Protein AF-A0A444MKY5-F1 (afdb_monomer_lite)

Foldseek 3Di:
DDDDPPDPDDDPDDDPPPVPCLVVVLLLLLLLLLQFDPVCNVVSVVCLLCVVVVVVVDDPDPVPDPPVVVVVVSCVRSPPPVVVVQPPPDDPVVNVVVVVVSVVSSVVSVVVSVVSVVVSVVVVVD

Organism: NCBI:txid2305909

pLDDT: mean 76.73, std 17.23, range [35.75, 95.25]

Secondary structure (DSSP, 8-state):
-----------------TTSHHHHHHHHHHHHHHHS-HHHHHHHHHHHHTHHHHHHHS-SSGGGS-HHHHHHHHHHHTTTTTTTTSS-SS-HHHHHHHHHHHHHHHHHHHHHHHHHHHHHHHHHT-

Radius of gyration: 18.83 Å; chains: 1; bounding box: 56×38×55 Å

Structure (mmCIF, N/CA/C/O backbone):
data_AF-A0A444MKY5-F1
#
_entry.id   AF-A0A444MKY5-F1
#
loop_
_atom_site.group_PDB
_atom_site.id
_atom_site.type_symbol
_atom_site.label_atom_id
_atom_site.label_alt_id
_atom_site.label_comp_id
_atom_site.label_asym_id
_atom_site.label_entity_id
_atom_site.label_seq_id
_atom_site.pdbx_PDB_ins_code
_atom_site.Cartn_x
_atom_site.Cartn_y
_atom_site.Cartn_z
_atom_site.occupancy
_atom_site.B_iso_or_equiv
_atom_site.auth_seq_id
_atom_site.auth_comp_id
_atom_site.auth_asym_id
_atom_site.auth_atom_id
_atom_site.pdbx_PDB_model_num
ATOM 1 N N . MET A 1 1 ? 46.246 -4.470 -27.900 1.00 35.75 1 MET A N 1
ATOM 2 C CA . MET A 1 1 ? 45.078 -3.716 -28.408 1.00 35.75 1 MET A CA 1
ATOM 3 C C . MET A 1 1 ? 43.833 -4.558 -28.155 1.00 35.75 1 MET A C 1
ATOM 5 O O . MET A 1 1 ? 43.896 -5.740 -28.450 1.00 35.75 1 MET A O 1
ATOM 9 N N . ALA A 1 2 ? 42.832 -3.942 -27.503 1.00 45.22 2 ALA A N 1
ATOM 10 C CA . ALA A 1 2 ? 41.458 -4.341 -27.120 1.00 45.22 2 ALA A CA 1
ATOM 11 C C . ALA A 1 2 ? 40.938 -5.749 -27.517 1.00 45.22 2 ALA A C 1
ATOM 13 O O . ALA A 1 2 ? 41.133 -6.187 -28.638 1.00 45.22 2 ALA A O 1
ATOM 14 N N . ASN A 1 3 ? 40.170 -6.470 -26.692 1.00 36.66 3 ASN A N 1
ATOM 15 C CA . ASN A 1 3 ? 38.975 -5.977 -26.003 1.00 36.66 3 ASN A CA 1
ATOM 16 C C . ASN A 1 3 ? 38.594 -6.885 -24.815 1.00 36.66 3 ASN A C 1
ATOM 18 O O . ASN A 1 3 ? 38.566 -8.108 -24.944 1.00 36.66 3 ASN A O 1
ATOM 22 N N . GLY A 1 4 ? 38.313 -6.276 -23.662 1.00 49.50 4 GLY A N 1
ATOM 23 C CA . GLY A 1 4 ? 37.885 -6.964 -22.449 1.00 49.50 4 GLY A CA 1
ATOM 24 C C . GLY A 1 4 ? 36.406 -7.324 -22.519 1.00 49.50 4 GLY A C 1
ATOM 25 O O . GLY A 1 4 ? 35.548 -6.462 -22.369 1.00 49.50 4 GLY A O 1
ATOM 26 N N . GLY A 1 5 ? 36.110 -8.606 -22.714 1.00 35.97 5 GLY A N 1
ATOM 27 C CA . GLY A 1 5 ? 34.784 -9.165 -22.469 1.00 35.97 5 GLY A CA 1
ATOM 28 C C . GLY A 1 5 ? 34.663 -9.559 -21.003 1.00 35.97 5 GLY A C 1
ATOM 29 O O . GLY A 1 5 ? 34.955 -10.697 -20.647 1.00 35.97 5 GLY A O 1
ATOM 30 N N . HIS A 1 6 ? 34.273 -8.616 -20.145 1.00 44.09 6 HIS A N 1
ATOM 31 C CA . HIS A 1 6 ? 33.890 -8.918 -18.769 1.00 44.09 6 HIS A CA 1
ATOM 32 C C . HIS A 1 6 ? 32.554 -9.676 -18.815 1.00 44.09 6 HIS A C 1
ATOM 34 O O . HIS A 1 6 ? 31.487 -9.074 -18.899 1.00 44.09 6 HIS A O 1
ATOM 40 N N . GLN A 1 7 ? 32.611 -11.00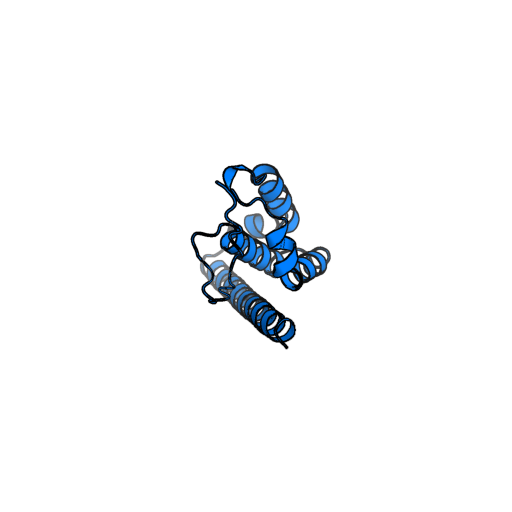7 -18.847 1.00 42.38 7 GLN A N 1
ATOM 41 C CA . GLN A 1 7 ? 31.439 -11.830 -18.567 1.00 42.38 7 GLN A CA 1
ATOM 42 C C . GLN A 1 7 ? 31.150 -11.709 -17.065 1.00 42.38 7 GLN A C 1
ATOM 44 O O . GLN A 1 7 ? 32.042 -12.023 -16.273 1.00 42.38 7 GLN A O 1
ATOM 49 N N . PRO A 1 8 ? 29.956 -11.265 -16.635 1.00 42.66 8 PRO A N 1
ATOM 50 C CA . PRO A 1 8 ? 29.594 -11.349 -15.231 1.00 42.66 8 PRO A CA 1
ATOM 51 C C . PRO A 1 8 ? 29.403 -12.828 -14.883 1.00 42.66 8 PRO A C 1
ATOM 53 O O . PRO A 1 8 ? 28.377 -13.438 -15.181 1.00 42.66 8 PRO A O 1
ATOM 56 N N . VAL A 1 9 ? 30.439 -13.421 -14.293 1.00 49.75 9 VAL A N 1
ATOM 57 C CA . VAL A 1 9 ? 30.364 -14.736 -13.663 1.00 49.75 9 VAL A CA 1
ATOM 58 C C . VAL A 1 9 ? 29.421 -14.647 -12.467 1.00 49.75 9 VAL A C 1
ATOM 60 O O . VAL A 1 9 ? 29.522 -13.744 -11.637 1.00 49.75 9 VAL A O 1
ATOM 63 N N . GLY A 1 10 ? 28.453 -15.560 -12.438 1.00 52.94 10 GLY A N 1
ATOM 64 C CA . GLY A 1 10 ? 27.363 -15.578 -11.476 1.00 52.94 10 GLY A CA 1
ATOM 65 C C . GLY A 1 10 ? 27.825 -15.562 -10.020 1.00 52.94 10 GLY A C 1
ATOM 66 O O . GLY A 1 10 ? 28.741 -16.277 -9.621 1.00 52.94 10 GLY A O 1
ATOM 67 N N . GLY A 1 11 ? 27.107 -14.775 -9.224 1.00 40.53 11 GLY A N 1
ATOM 68 C CA . GLY A 1 11 ? 27.181 -14.756 -7.772 1.00 40.53 11 GLY A CA 1
ATOM 69 C C . GLY A 1 11 ? 25.776 -14.660 -7.195 1.00 40.53 11 GLY A C 1
ATOM 70 O O . GLY A 1 11 ? 25.386 -13.620 -6.679 1.00 40.53 11 GLY A O 1
ATOM 71 N N . TYR A 1 12 ? 24.999 -15.742 -7.290 1.00 44.59 12 TYR A N 1
ATOM 72 C CA . TYR A 1 12 ? 23.791 -15.915 -6.482 1.00 44.59 12 TYR A CA 1
ATOM 73 C C . TYR A 1 12 ? 24.216 -16.222 -5.041 1.00 44.59 12 TYR A C 1
ATOM 75 O O . TYR A 1 12 ? 24.165 -17.364 -4.596 1.00 44.59 12 TYR A O 1
ATOM 83 N N . TYR A 1 13 ? 24.679 -15.201 -4.320 1.00 45.28 13 TYR A N 1
ATOM 84 C CA . TYR A 1 13 ? 24.866 -15.273 -2.877 1.00 45.28 13 TYR A CA 1
ATOM 85 C C . TYR A 1 13 ? 23.778 -14.447 -2.203 1.00 45.28 13 TYR A C 1
ATOM 87 O O . TYR A 1 13 ? 23.784 -13.221 -2.180 1.00 45.28 13 TYR A O 1
ATOM 95 N N . THR A 1 14 ? 22.803 -15.192 -1.698 1.00 50.34 14 THR A N 1
ATOM 96 C CA . THR A 1 14 ? 21.658 -14.779 -0.895 1.00 50.34 14 THR A CA 1
ATOM 97 C C . THR A 1 14 ? 22.087 -13.996 0.344 1.00 50.34 14 THR A C 1
ATOM 99 O O . THR A 1 14 ? 22.364 -14.566 1.397 1.00 50.34 14 THR A O 1
ATOM 102 N N . GLY A 1 15 ? 22.085 -12.678 0.221 1.00 45.03 15 GLY A N 1
ATOM 103 C CA . GLY A 1 15 ? 21.933 -11.740 1.319 1.00 45.03 15 GLY A CA 1
ATOM 104 C C . GLY A 1 15 ? 21.117 -10.590 0.762 1.00 45.03 15 GLY A C 1
ATOM 105 O O . GLY A 1 15 ? 21.549 -9.961 -0.197 1.00 45.03 15 GLY A O 1
ATOM 106 N N . PHE A 1 16 ? 19.911 -10.368 1.283 1.00 57.12 16 PHE A N 1
ATOM 107 C CA . PHE A 1 16 ? 19.152 -9.167 0.945 1.00 57.12 16 PHE A CA 1
ATOM 108 C C . PHE A 1 16 ? 19.994 -7.977 1.411 1.00 57.12 16 PHE A C 1
ATOM 110 O O . PHE A 1 16 ? 20.101 -7.737 2.615 1.00 57.12 16 PHE A O 1
ATOM 117 N N . ASP A 1 17 ? 20.694 -7.319 0.485 1.00 65.75 17 ASP A N 1
ATOM 118 C CA . ASP A 1 17 ? 21.549 -6.194 0.830 1.00 65.75 17 ASP A CA 1
ATOM 119 C C . ASP A 1 17 ? 20.644 -5.066 1.315 1.00 65.75 17 ASP A C 1
ATOM 121 O O . ASP A 1 17 ? 19.878 -4.488 0.553 1.00 65.75 17 ASP A O 1
ATOM 125 N N . VAL A 1 18 ? 20.716 -4.753 2.606 1.00 58.97 18 VAL A N 1
ATOM 126 C CA . VAL A 1 18 ? 19.944 -3.659 3.209 1.00 58.97 18 VAL A CA 1
ATOM 127 C C . VAL A 1 18 ? 20.322 -2.290 2.634 1.00 58.97 18 VAL A C 1
ATOM 129 O O . VAL A 1 18 ? 19.592 -1.320 2.843 1.00 58.97 18 VAL A O 1
ATOM 132 N N . LYS A 1 19 ? 21.449 -2.196 1.913 1.00 68.00 19 LYS A N 1
ATOM 133 C CA . LYS A 1 19 ? 21.831 -1.010 1.138 1.00 68.00 19 LYS A CA 1
ATOM 134 C C . LYS A 1 19 ? 21.060 -0.902 -0.176 1.00 68.00 19 LYS A C 1
ATOM 136 O O . LYS A 1 19 ? 20.955 0.199 -0.713 1.00 68.00 19 LYS A O 1
ATOM 141 N N . ASP A 1 20 ? 20.500 -2.001 -0.674 1.00 83.12 20 ASP A N 1
ATOM 142 C CA . ASP A 1 20 ? 19.641 -1.999 -1.847 1.00 83.12 20 ASP A CA 1
ATOM 143 C C . ASP A 1 20 ? 18.276 -1.401 -1.490 1.00 83.12 20 ASP A C 1
ATOM 145 O O . ASP A 1 20 ? 17.499 -1.940 -0.695 1.00 83.12 20 ASP A O 1
ATOM 149 N N . TYR A 1 21 ? 17.955 -0.259 -2.095 1.00 88.00 21 TYR A N 1
ATOM 150 C CA . TYR A 1 21 ? 16.690 0.421 -1.841 1.00 88.00 21 TYR A CA 1
ATOM 151 C C . TYR A 1 21 ? 15.472 -0.418 -2.241 1.00 88.00 21 TYR A C 1
ATOM 153 O O . TYR A 1 21 ? 14.384 -0.206 -1.700 1.00 88.00 21 TYR A O 1
ATOM 161 N N . ARG A 1 22 ? 15.655 -1.398 -3.129 1.00 89.94 22 ARG A N 1
ATOM 162 C CA . ARG A 1 22 ? 14.605 -2.323 -3.548 1.00 89.94 22 ARG A CA 1
ATOM 163 C C . ARG A 1 22 ? 14.129 -3.174 -2.374 1.00 89.94 22 ARG A C 1
ATOM 165 O O . ARG A 1 22 ? 12.933 -3.403 -2.255 1.00 89.94 22 ARG A O 1
ATOM 172 N N . GLU A 1 23 ? 14.996 -3.541 -1.431 1.00 89.12 23 GLU A N 1
ATOM 173 C CA . GLU A 1 23 ? 14.562 -4.245 -0.215 1.00 89.12 23 GLU A CA 1
ATOM 174 C C . GLU A 1 23 ? 13.657 -3.371 0.665 1.00 89.12 23 GLU A C 1
ATOM 176 O O . GLU A 1 23 ? 12.677 -3.857 1.231 1.00 89.12 23 GLU A O 1
ATOM 181 N N . ARG A 1 24 ? 13.911 -2.057 0.717 1.00 90.12 24 ARG A N 1
ATOM 182 C CA . ARG A 1 24 ? 13.018 -1.107 1.402 1.00 90.12 24 ARG A CA 1
ATOM 183 C C . ARG A 1 24 ? 11.667 -1.014 0.696 1.00 90.12 24 ARG A C 1
ATOM 185 O O . ARG A 1 24 ? 10.637 -1.056 1.363 1.00 90.12 24 ARG A O 1
ATOM 192 N N . LEU A 1 25 ? 11.657 -0.951 -0.636 1.00 91.62 25 LEU A N 1
ATOM 193 C CA . LEU A 1 25 ? 10.418 -0.974 -1.419 1.00 91.62 25 LEU A CA 1
ATOM 194 C C . LEU A 1 25 ? 9.638 -2.279 -1.223 1.00 91.62 25 LEU A C 1
ATOM 196 O O . LEU A 1 25 ? 8.424 -2.231 -1.049 1.00 91.62 25 LEU A O 1
ATOM 200 N N . TYR A 1 26 ? 10.316 -3.428 -1.181 1.00 92.25 26 TYR A N 1
ATOM 201 C CA . TYR A 1 26 ? 9.681 -4.719 -0.912 1.00 92.25 26 TYR A CA 1
ATOM 202 C C . TYR A 1 26 ? 8.932 -4.701 0.422 1.00 92.25 26 TYR A C 1
ATOM 204 O O . TYR A 1 26 ? 7.764 -5.081 0.486 1.00 92.25 26 TYR A O 1
ATOM 212 N N . ILE A 1 27 ? 9.577 -4.194 1.478 1.00 90.31 27 ILE A N 1
ATOM 213 C CA . ILE A 1 27 ? 8.950 -4.037 2.793 1.00 90.31 27 ILE A CA 1
ATOM 214 C C . ILE A 1 27 ? 7.727 -3.118 2.694 1.00 90.31 27 ILE A C 1
ATOM 216 O O . ILE A 1 27 ? 6.663 -3.490 3.182 1.00 90.31 27 ILE A O 1
ATOM 220 N N . LEU A 1 28 ? 7.827 -1.969 2.020 1.00 91.00 28 LEU A N 1
ATOM 221 C CA . LEU A 1 28 ? 6.689 -1.059 1.838 1.00 91.00 28 LEU A CA 1
ATOM 222 C C . LEU A 1 28 ? 5.512 -1.741 1.120 1.00 91.00 28 LEU A C 1
ATOM 224 O O . LEU A 1 28 ? 4.370 -1.602 1.553 1.00 91.00 28 LEU A O 1
ATOM 228 N N . TYR A 1 29 ? 5.765 -2.572 0.111 1.00 92.62 29 TYR A N 1
ATOM 229 C CA . TYR A 1 29 ? 4.707 -3.357 -0.530 1.00 92.62 29 TYR A CA 1
ATOM 230 C C . TYR A 1 29 ? 4.125 -4.454 0.375 1.00 92.62 29 TYR A C 1
ATOM 232 O O . TYR A 1 29 ? 2.926 -4.712 0.317 1.00 92.62 29 TYR A O 1
ATOM 240 N N . VAL A 1 30 ? 4.910 -5.073 1.263 1.00 92.94 30 VAL A N 1
ATOM 241 C CA . VAL A 1 30 ? 4.385 -5.998 2.291 1.00 92.94 30 VAL A CA 1
ATOM 242 C C . VAL A 1 30 ? 3.464 -5.263 3.273 1.00 92.94 30 VAL A C 1
ATOM 244 O O . VAL A 1 30 ? 2.387 -5.766 3.611 1.00 92.94 30 VAL A O 1
ATOM 247 N N . PHE A 1 31 ? 3.842 -4.054 3.695 1.00 89.38 31 PHE A N 1
ATOM 248 C CA . PHE A 1 31 ? 2.975 -3.180 4.489 1.00 89.38 31 PHE A CA 1
ATOM 249 C C . PHE A 1 31 ? 1.671 -2.875 3.747 1.00 89.38 31 PHE A C 1
ATOM 251 O O . PHE A 1 31 ? 0.586 -3.039 4.310 1.00 89.38 31 PHE A O 1
ATOM 258 N N . GLN A 1 32 ? 1.767 -2.505 2.469 1.00 89.50 32 GLN A N 1
ATOM 259 C CA . GLN A 1 32 ? 0.609 -2.258 1.621 1.00 89.50 32 GLN A CA 1
ATOM 260 C C . GLN A 1 32 ? -0.282 -3.500 1.506 1.00 89.50 32 GLN A C 1
ATOM 262 O O . GLN A 1 32 ? -1.484 -3.389 1.716 1.00 89.50 32 GLN A O 1
ATOM 267 N N . LEU A 1 33 ? 0.273 -4.692 1.266 1.00 92.38 33 LEU A N 1
ATOM 268 C CA . LEU A 1 33 ? -0.492 -5.942 1.176 1.00 92.38 33 LEU A CA 1
ATOM 269 C C . LEU A 1 33 ? -1.284 -6.219 2.458 1.00 92.38 33 LEU A C 1
ATOM 271 O O . LEU A 1 33 ? -2.445 -6.623 2.405 1.00 92.38 33 LEU A O 1
ATOM 275 N N . THR A 1 34 ? -0.654 -5.977 3.606 1.00 89.00 34 THR A N 1
ATOM 276 C CA . THR A 1 34 ? -1.266 -6.202 4.920 1.00 89.00 34 THR A CA 1
ATOM 277 C C . THR A 1 34 ? -2.468 -5.277 5.134 1.00 89.00 34 THR A C 1
ATOM 279 O O . THR A 1 34 ? -3.454 -5.653 5.771 1.00 89.00 34 THR A O 1
ATOM 282 N N . PHE A 1 35 ? -2.391 -4.042 4.632 1.00 86.06 35 PHE A N 1
ATOM 283 C CA . PHE A 1 35 ? -3.237 -2.948 5.099 1.00 86.06 35 PHE A CA 1
ATOM 284 C C . PHE A 1 35 ? -4.134 -2.294 4.047 1.00 86.06 35 PHE A C 1
ATOM 286 O O . PHE A 1 35 ? -5.033 -1.551 4.439 1.00 86.06 35 PHE A O 1
ATOM 293 N N . CYS A 1 36 ? -3.935 -2.580 2.764 1.00 86.25 36 CYS A N 1
ATOM 294 C CA . CYS A 1 36 ? -4.772 -2.074 1.684 1.00 86.25 36 CYS A CA 1
ATOM 295 C C . CYS A 1 36 ? -6.181 -2.692 1.683 1.00 86.25 36 CYS A C 1
ATOM 297 O O . CYS A 1 36 ? -6.473 -3.693 2.355 1.00 86.25 36 CYS A O 1
ATOM 299 N N . SER A 1 37 ? -7.063 -2.079 0.891 1.00 83.44 37 SER A N 1
ATOM 300 C CA . SER A 1 37 ? -8.408 -2.588 0.631 1.00 83.44 37 SER A CA 1
ATOM 301 C C . SER A 1 37 ? -8.377 -3.979 -0.014 1.00 83.44 37 SER A C 1
ATOM 303 O O . SER A 1 37 ? -7.392 -4.396 -0.627 1.00 83.44 37 SER A O 1
ATOM 305 N N . GLN A 1 38 ? -9.488 -4.712 0.082 1.00 83.19 38 GLN A N 1
ATOM 306 C CA . GLN A 1 38 ? -9.586 -6.038 -0.531 1.00 83.19 38 GLN A CA 1
ATOM 307 C C . GLN A 1 38 ? -9.398 -5.994 -2.056 1.00 83.19 38 GLN A C 1
ATOM 309 O O . GLN A 1 38 ? -8.810 -6.915 -2.617 1.00 83.19 38 GLN A O 1
ATOM 314 N N . GLN A 1 39 ? -9.854 -4.920 -2.710 1.00 83.38 39 GLN A N 1
ATOM 315 C CA . GLN A 1 39 ? -9.695 -4.717 -4.150 1.00 83.38 39 GLN A CA 1
ATOM 316 C C . GLN A 1 39 ? -8.215 -4.609 -4.540 1.00 83.38 39 GLN A C 1
ATOM 318 O O . GLN A 1 39 ? -7.779 -5.286 -5.466 1.00 83.38 39 GLN A O 1
ATOM 323 N N . ARG A 1 40 ? -7.422 -3.831 -3.788 1.00 86.00 40 ARG A N 1
ATOM 324 C CA . ARG A 1 40 ? -6.000 -3.610 -4.093 1.00 86.00 40 ARG A CA 1
ATOM 325 C C . ARG A 1 40 ? -5.103 -4.778 -3.675 1.00 86.00 40 ARG A C 1
ATOM 327 O O . ARG A 1 40 ? -4.026 -4.966 -4.237 1.00 86.00 40 ARG A O 1
ATOM 334 N N . ARG A 1 41 ? -5.546 -5.599 -2.719 1.00 89.62 41 ARG A N 1
ATOM 335 C CA . ARG A 1 41 ? -4.761 -6.707 -2.152 1.00 89.62 41 ARG A CA 1
ATOM 336 C C . ARG A 1 41 ? -4.229 -7.679 -3.201 1.00 89.62 41 ARG A C 1
ATOM 338 O O . ARG A 1 41 ? -3.060 -8.047 -3.133 1.00 89.62 41 ARG A O 1
ATOM 345 N N . ASN A 1 42 ? -5.057 -8.072 -4.167 1.00 91.94 42 ASN A N 1
ATOM 346 C CA . ASN A 1 42 ? -4.645 -9.016 -5.210 1.00 91.94 42 ASN A CA 1
ATOM 347 C C . ASN A 1 42 ? -3.561 -8.424 -6.120 1.00 91.94 42 ASN A C 1
ATOM 349 O O . ASN A 1 42 ? -2.616 -9.115 -6.486 1.00 91.94 42 ASN A O 1
ATOM 353 N N . GLU A 1 43 ? -3.655 -7.1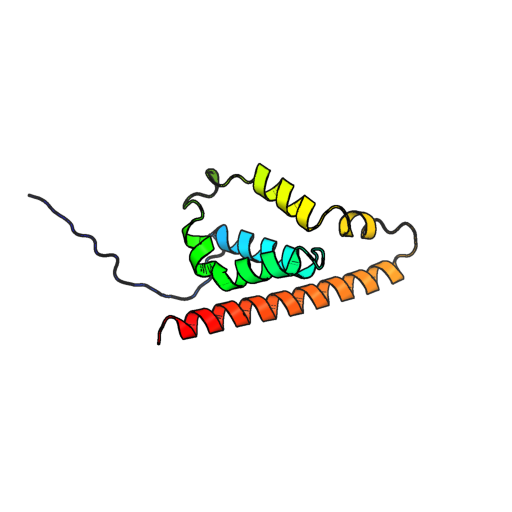34 -6.440 1.00 91.50 43 GLU A N 1
ATOM 354 C CA . GLU A 1 43 ? -2.678 -6.443 -7.288 1.00 91.50 43 GLU A CA 1
ATOM 355 C C . GLU A 1 43 ? -1.306 -6.384 -6.602 1.00 91.50 43 GLU A C 1
ATOM 357 O O . GLU A 1 43 ? -0.285 -6.721 -7.201 1.00 91.50 43 GLU A O 1
ATOM 362 N N . VAL A 1 44 ? -1.286 -6.047 -5.309 1.00 92.69 44 VAL A N 1
ATOM 363 C CA . VAL A 1 44 ? -0.050 -6.024 -4.510 1.00 92.69 44 VAL A CA 1
ATOM 364 C C . VAL A 1 44 ? 0.512 -7.431 -4.316 1.00 92.69 44 VAL A C 1
ATOM 366 O O . VAL A 1 44 ? 1.727 -7.620 -4.364 1.00 92.69 44 VAL A O 1
ATOM 369 N N . TYR A 1 45 ? -0.356 -8.428 -4.131 1.00 94.44 45 TYR A N 1
ATOM 370 C CA . TYR A 1 45 ? 0.056 -9.825 -4.033 1.00 94.44 45 TYR A CA 1
ATOM 371 C C . TYR A 1 45 ? 0.794 -10.275 -5.297 1.00 94.44 45 TYR A C 1
ATOM 373 O O . TYR A 1 45 ? 1.910 -10.780 -5.193 1.00 94.44 45 TYR A O 1
ATOM 381 N N . HIS A 1 46 ? 0.230 -10.025 -6.482 1.00 94.00 46 HIS A N 1
ATOM 382 C CA . HIS A 1 46 ? 0.872 -10.382 -7.749 1.00 94.00 46 HIS A CA 1
ATOM 383 C C . HIS A 1 46 ? 2.174 -9.615 -8.001 1.00 94.00 46 HIS A C 1
ATOM 385 O O . HIS A 1 46 ? 3.106 -10.171 -8.586 1.00 94.00 46 HIS A O 1
ATOM 391 N N . LEU A 1 47 ? 2.273 -8.363 -7.541 1.00 93.62 47 LEU A N 1
ATOM 392 C CA . LEU A 1 47 ? 3.521 -7.600 -7.587 1.00 93.62 47 LEU A CA 1
ATOM 393 C C . LEU A 1 47 ? 4.606 -8.252 -6.718 1.00 93.62 47 LEU A C 1
ATOM 395 O O . LEU A 1 47 ? 5.737 -8.420 -7.173 1.00 93.62 47 LEU A O 1
ATOM 399 N N . LEU A 1 48 ? 4.269 -8.651 -5.487 1.00 93.88 48 LEU A N 1
ATOM 400 C CA . LEU A 1 48 ? 5.196 -9.316 -4.563 1.00 93.88 48 LEU A CA 1
ATOM 401 C C . LEU A 1 48 ? 5.571 -10.730 -5.027 1.00 93.88 48 LEU A C 1
ATOM 403 O O . LEU A 1 48 ? 6.718 -11.145 -4.864 1.00 93.88 48 LEU A O 1
ATOM 407 N N . GLU A 1 49 ? 4.633 -11.460 -5.629 1.00 93.00 49 GLU A N 1
ATOM 408 C CA . GLU A 1 49 ? 4.876 -12.761 -6.260 1.00 93.00 49 GLU A CA 1
ATOM 409 C C . GLU A 1 49 ? 5.890 -12.637 -7.407 1.00 93.00 49 GLU A C 1
ATOM 411 O O . GLU A 1 49 ? 6.846 -13.409 -7.484 1.00 93.00 49 GLU A O 1
ATOM 416 N N . ASN A 1 50 ? 5.743 -11.605 -8.244 1.00 91.94 50 ASN A N 1
ATOM 417 C CA . ASN A 1 50 ? 6.621 -11.326 -9.383 1.00 91.94 50 ASN A CA 1
ATOM 418 C C . ASN A 1 50 ? 7.770 -10.358 -9.053 1.00 91.94 50 ASN A C 1
ATOM 420 O O . ASN A 1 50 ? 8.373 -9.772 -9.959 1.00 91.94 50 ASN A O 1
ATOM 424 N N . TRP A 1 51 ? 8.112 -10.207 -7.769 1.00 91.94 51 TRP A N 1
ATOM 425 C CA . TRP A 1 51 ? 9.075 -9.210 -7.297 1.00 91.94 51 TRP A CA 1
ATOM 426 C C . TRP A 1 51 ? 10.436 -9.301 -7.994 1.00 91.94 51 TRP A C 1
ATOM 428 O O . TRP A 1 51 ? 11.047 -8.281 -8.304 1.00 91.94 51 TRP A O 1
ATOM 438 N N . GLY A 1 52 ? 10.909 -10.517 -8.281 1.00 88.50 52 GLY A N 1
ATOM 439 C CA . GLY A 1 52 ? 12.164 -10.738 -9.004 1.00 88.50 52 GLY A CA 1
ATOM 440 C C . GLY A 1 52 ? 12.210 -10.011 -10.352 1.00 88.50 52 GLY A C 1
ATOM 441 O O . GLY A 1 52 ? 13.187 -9.334 -10.639 1.00 88.50 52 GLY A O 1
ATOM 442 N N . ASN A 1 53 ? 11.129 -10.063 -11.131 1.00 89.94 53 ASN A N 1
ATOM 443 C CA . ASN A 1 53 ? 11.045 -9.370 -12.418 1.00 89.94 53 ASN A CA 1
ATOM 444 C C . ASN A 1 53 ? 10.806 -7.866 -12.249 1.00 89.94 53 ASN A C 1
ATOM 446 O O . ASN A 1 53 ? 11.446 -7.065 -12.924 1.00 89.94 53 ASN A O 1
ATOM 450 N N . TYR A 1 54 ? 9.918 -7.477 -11.332 1.00 91.00 54 TYR A N 1
ATOM 451 C CA . TYR A 1 54 ? 9.621 -6.067 -11.062 1.00 91.00 54 TYR A CA 1
ATOM 452 C C . TYR A 1 54 ? 10.866 -5.303 -10.581 1.00 91.00 54 TYR A C 1
ATOM 454 O O . TYR A 1 54 ? 11.185 -4.232 -11.087 1.00 91.00 54 TYR A O 1
ATOM 462 N N . SER A 1 55 ? 11.634 -5.887 -9.659 1.00 90.06 55 SER A N 1
ATOM 463 C CA . SER A 1 55 ? 12.844 -5.271 -9.096 1.00 90.06 55 SER A CA 1
ATOM 464 C C . SER A 1 55 ? 13.983 -5.064 -10.104 1.00 90.06 55 SER A C 1
ATOM 466 O O . SER A 1 55 ? 14.857 -4.228 -9.863 1.00 90.06 55 SER A O 1
ATOM 468 N N . LEU A 1 56 ? 13.974 -5.785 -11.231 1.00 88.62 56 LEU A N 1
ATOM 469 C CA . LEU A 1 56 ? 14.912 -5.586 -12.342 1.00 88.62 56 LEU A CA 1
ATOM 470 C C . LEU A 1 56 ? 14.518 -4.411 -13.247 1.00 88.62 56 LEU A C 1
ATOM 472 O O . LEU A 1 56 ? 15.373 -3.870 -13.939 1.00 88.62 56 LEU A O 1
ATOM 476 N N . GLN A 1 57 ? 13.238 -4.030 -13.251 1.00 89.69 57 GLN A N 1
ATOM 477 C CA . GLN A 1 57 ? 12.723 -2.877 -13.999 1.00 89.69 57 GLN A CA 1
ATOM 478 C C . GLN A 1 57 ? 12.894 -1.566 -13.224 1.00 89.69 57 GLN A C 1
ATOM 480 O O . GLN A 1 57 ? 12.782 -0.485 -13.800 1.00 89.69 57 GLN A O 1
ATOM 485 N N . LEU A 1 58 ? 13.160 -1.656 -11.919 1.00 89.38 58 LEU A N 1
ATOM 486 C CA . LEU A 1 58 ? 13.450 -0.501 -11.086 1.00 89.38 58 LEU A CA 1
ATOM 487 C C . LEU A 1 58 ? 14.802 0.126 -11.476 1.00 89.38 58 LEU A C 1
ATOM 489 O O . LEU A 1 58 ? 15.743 -0.606 -11.797 1.00 89.38 58 LEU A O 1
ATOM 493 N N . PRO A 1 59 ? 14.932 1.464 -11.415 1.00 87.81 59 PRO A N 1
ATOM 494 C CA . PRO A 1 59 ? 16.200 2.143 -11.656 1.00 87.81 59 PRO A CA 1
ATOM 495 C C . PRO A 1 59 ? 17.333 1.576 -10.794 1.00 87.81 59 PRO A C 1
ATOM 497 O O . PRO A 1 59 ? 17.128 1.209 -9.638 1.00 87.81 59 PRO A O 1
ATOM 500 N N . VAL A 1 60 ? 18.551 1.524 -11.333 1.00 83.12 60 VAL A N 1
ATOM 501 C CA . VAL A 1 60 ? 19.723 1.062 -10.564 1.00 83.12 60 VAL A CA 1
ATOM 502 C C . VAL A 1 60 ? 20.053 2.041 -9.432 1.00 83.12 60 VAL A C 1
ATOM 504 O O . VAL A 1 60 ? 20.490 1.627 -8.361 1.00 83.12 60 VAL A O 1
ATOM 507 N N . ASP A 1 61 ? 19.808 3.330 -9.665 1.00 82.50 61 ASP A N 1
ATOM 508 C CA . ASP A 1 61 ? 20.051 4.402 -8.708 1.00 82.50 61 ASP A CA 1
ATOM 509 C C . ASP A 1 61 ? 18.757 4.831 -8.002 1.00 82.50 61 ASP A C 1
ATOM 511 O O . ASP A 1 61 ? 17.713 5.008 -8.632 1.00 82.50 61 ASP A O 1
ATOM 515 N N . THR A 1 62 ? 18.848 5.040 -6.690 1.00 84.00 62 THR A N 1
ATOM 516 C CA . THR A 1 62 ? 17.736 5.493 -5.842 1.00 84.00 62 THR A CA 1
ATOM 517 C C . THR A 1 62 ? 17.254 6.884 -6.245 1.00 84.00 62 THR A C 1
ATOM 519 O O . THR A 1 62 ? 16.053 7.141 -6.195 1.00 84.00 62 THR A O 1
ATOM 522 N N . ASP A 1 63 ? 18.154 7.762 -6.687 1.00 85.31 63 ASP A N 1
ATOM 523 C CA . ASP A 1 63 ? 17.818 9.155 -7.010 1.00 85.31 63 ASP A CA 1
ATOM 524 C C . ASP A 1 63 ? 16.984 9.289 -8.296 1.00 85.31 63 ASP A C 1
ATOM 526 O O . ASP A 1 63 ? 16.337 10.308 -8.525 1.00 85.31 63 ASP A O 1
ATOM 530 N N . GLN A 1 64 ? 16.965 8.243 -9.127 1.00 87.25 64 GLN A N 1
ATOM 531 C CA . GLN A 1 64 ? 16.183 8.186 -10.366 1.00 87.25 64 GLN A CA 1
ATOM 532 C C . GLN A 1 64 ? 14.789 7.585 -10.163 1.00 87.25 64 GLN A C 1
ATOM 534 O O . GLN A 1 64 ? 13.961 7.617 -11.073 1.00 87.25 64 GLN A O 1
ATOM 539 N N . PHE A 1 65 ? 14.524 7.005 -8.993 1.00 89.38 65 PHE A N 1
ATOM 540 C CA . PHE A 1 65 ? 13.205 6.495 -8.666 1.00 89.38 65 PHE A CA 1
ATOM 541 C C . PHE A 1 65 ? 12.273 7.659 -8.315 1.00 89.38 65 PHE A C 1
ATOM 543 O O . PHE A 1 65 ? 12.612 8.516 -7.498 1.00 89.38 65 PHE A O 1
ATOM 550 N N . ASP A 1 66 ? 11.079 7.686 -8.910 1.00 89.62 66 ASP A N 1
ATOM 551 C CA . ASP A 1 66 ? 10.079 8.713 -8.618 1.00 89.62 66 ASP A CA 1
ATOM 552 C C . ASP A 1 66 ? 9.405 8.449 -7.263 1.00 89.62 66 ASP A C 1
ATOM 554 O O . ASP A 1 66 ? 8.299 7.911 -7.149 1.00 89.62 66 ASP A O 1
ATOM 558 N N . TRP A 1 67 ? 10.113 8.836 -6.202 1.00 88.81 67 TRP A N 1
ATOM 559 C CA . TRP A 1 67 ? 9.651 8.713 -4.824 1.00 88.81 67 TRP A CA 1
ATOM 560 C C . TRP A 1 67 ? 8.362 9.485 -4.560 1.00 88.81 67 TRP A C 1
ATOM 562 O O . TRP A 1 67 ? 7.579 9.066 -3.710 1.00 88.81 67 TRP A O 1
ATOM 572 N N . CYS A 1 68 ? 8.144 10.603 -5.255 1.00 90.62 68 CYS A N 1
ATOM 573 C CA . CYS A 1 68 ? 6.966 11.436 -5.053 1.00 90.62 68 CYS A CA 1
ATOM 574 C C . CYS A 1 68 ? 5.715 10.690 -5.516 1.00 90.62 68 CYS A C 1
ATOM 576 O O . CYS A 1 68 ? 4.789 10.485 -4.728 1.00 90.62 68 CYS A O 1
ATOM 578 N N . THR A 1 69 ? 5.735 10.208 -6.760 1.00 89.06 69 THR A N 1
ATOM 579 C CA . THR A 1 69 ? 4.630 9.441 -7.338 1.00 89.06 69 THR A CA 1
ATOM 580 C C . THR A 1 69 ? 4.385 8.160 -6.548 1.00 89.06 69 THR A C 1
ATOM 582 O O . THR A 1 69 ? 3.255 7.901 -6.135 1.00 89.06 69 THR A O 1
ATOM 585 N N . PHE A 1 70 ? 5.445 7.415 -6.213 1.00 89.12 70 PHE A N 1
ATOM 586 C CA . PHE A 1 70 ? 5.315 6.206 -5.400 1.00 89.12 70 PHE A CA 1
ATOM 587 C C . PHE A 1 70 ? 4.669 6.476 -4.034 1.00 89.12 70 PHE A C 1
ATOM 589 O O . PHE A 1 70 ? 3.791 5.728 -3.620 1.00 89.12 70 PHE A O 1
ATOM 596 N N . GLN A 1 71 ? 5.071 7.532 -3.320 1.00 85.88 71 GLN A N 1
ATOM 597 C CA . GLN A 1 71 ? 4.499 7.860 -2.008 1.00 85.88 71 GLN A CA 1
ATOM 598 C C . GLN A 1 71 ? 3.036 8.310 -2.096 1.00 85.88 71 GLN A C 1
ATOM 600 O O . GLN A 1 71 ? 2.253 7.994 -1.197 1.00 85.88 71 GLN A O 1
ATOM 605 N N . LEU A 1 72 ? 2.664 9.039 -3.152 1.00 85.75 72 LEU A N 1
ATOM 606 C CA . LEU A 1 72 ? 1.280 9.451 -3.393 1.00 85.75 72 LEU A CA 1
ATOM 607 C C . LEU A 1 72 ? 0.387 8.236 -3.639 1.00 85.75 72 LEU A C 1
ATOM 609 O O . LEU A 1 72 ? -0.609 8.066 -2.938 1.00 85.75 72 LEU A O 1
ATOM 613 N N . GLU A 1 73 ? 0.791 7.357 -4.552 1.00 85.44 73 GLU A N 1
ATOM 614 C CA . GLU A 1 73 ? 0.070 6.118 -4.832 1.00 85.44 73 GLU A CA 1
ATOM 615 C C . GLU A 1 73 ? 0.045 5.180 -3.622 1.00 85.44 73 GLU A C 1
ATOM 617 O O . GLU A 1 73 ? -0.994 4.638 -3.272 1.00 85.44 73 GLU A O 1
ATOM 622 N N . TYR A 1 74 ? 1.172 5.007 -2.928 1.00 82.75 74 TYR A N 1
ATOM 623 C CA . TYR A 1 74 ? 1.253 4.198 -1.711 1.00 82.75 74 TYR A CA 1
ATOM 624 C C . TYR A 1 74 ? 0.257 4.672 -0.649 1.00 82.75 74 TYR A C 1
ATOM 626 O O . TYR A 1 74 ? -0.440 3.854 -0.040 1.00 82.75 74 TYR A O 1
ATOM 634 N N . ARG A 1 75 ? 0.176 5.992 -0.434 1.00 82.00 75 ARG A N 1
ATOM 635 C CA . ARG A 1 75 ? -0.787 6.584 0.494 1.00 82.00 75 ARG A CA 1
ATOM 636 C C . ARG A 1 75 ? -2.211 6.294 0.052 1.00 82.00 75 ARG A C 1
ATOM 638 O O . ARG A 1 75 ? -2.974 5.913 0.925 1.00 82.00 75 ARG A O 1
ATOM 645 N N . ASP A 1 76 ? -2.523 6.442 -1.233 1.00 81.38 76 ASP A N 1
ATOM 646 C CA . ASP A 1 76 ? -3.832 6.152 -1.836 1.00 81.38 76 ASP A CA 1
ATOM 647 C C . ASP A 1 76 ? -4.186 4.656 -1.764 1.00 81.38 76 ASP A C 1
ATOM 649 O O . ASP A 1 76 ? -5.313 4.270 -1.504 1.00 81.38 76 ASP A O 1
ATOM 653 N N . TYR A 1 77 ? -3.220 3.745 -1.859 1.00 79.31 77 TYR A N 1
ATOM 654 C CA . TYR A 1 77 ? -3.503 2.313 -1.712 1.00 79.31 77 TYR A CA 1
ATOM 655 C C . TYR A 1 77 ? -3.792 1.887 -0.275 1.00 79.31 77 TYR A C 1
ATOM 657 O O . TYR A 1 77 ? -4.475 0.887 -0.029 1.00 79.31 77 TYR A O 1
ATOM 665 N N . ILE A 1 78 ? -3.240 2.629 0.676 1.00 77.38 78 ILE A N 1
ATOM 666 C CA . ILE A 1 78 ? -3.504 2.489 2.109 1.00 77.38 78 ILE A CA 1
ATOM 667 C C . ILE A 1 78 ? -4.574 3.523 2.540 1.00 77.38 78 ILE A C 1
ATOM 669 O O . ILE A 1 78 ? -4.847 3.664 3.735 1.00 77.38 78 ILE A O 1
ATOM 673 N N . ASP A 1 79 ? -5.182 4.199 1.550 1.00 68.50 79 ASP A N 1
ATOM 674 C CA . ASP A 1 79 ? -5.893 5.483 1.578 1.00 68.50 79 ASP A CA 1
ATOM 675 C C . ASP A 1 79 ? -6.386 5.874 2.949 1.00 68.50 79 ASP A C 1
ATOM 677 O O . ASP A 1 79 ? -7.393 5.323 3.365 1.00 68.50 79 ASP A O 1
ATOM 681 N N . LEU A 1 80 ? -5.734 6.799 3.664 1.00 55.38 80 LEU A N 1
ATOM 682 C CA . LEU A 1 80 ? -6.324 7.491 4.830 1.00 55.38 80 LEU A CA 1
ATOM 683 C C . LEU A 1 80 ? -6.878 6.621 6.001 1.00 55.38 80 LEU A C 1
ATOM 685 O O . LEU A 1 80 ? -7.128 7.140 7.090 1.00 55.38 80 LEU A O 1
ATOM 689 N N . ALA A 1 81 ? -7.004 5.303 5.859 1.00 55.47 81 ALA A N 1
ATOM 690 C CA . ALA A 1 81 ? -7.941 4.443 6.572 1.00 55.47 81 ALA A CA 1
ATOM 691 C C . ALA A 1 81 ? -7.353 3.954 7.889 1.00 55.47 81 ALA A C 1
ATOM 693 O O . ALA A 1 81 ? -8.082 3.544 8.788 1.00 55.47 81 ALA A O 1
ATOM 694 N N . LYS A 1 82 ? -6.024 4.027 8.023 1.00 59.16 82 LYS A N 1
ATOM 695 C CA . LYS A 1 82 ? -5.303 3.621 9.236 1.00 59.16 82 LYS A CA 1
ATOM 696 C C . LYS A 1 82 ? -4.685 4.784 9.999 1.00 59.16 82 LYS A C 1
ATOM 698 O O . LYS A 1 82 ? -4.578 4.707 11.217 1.00 59.16 82 LYS A O 1
ATOM 703 N N . ILE A 1 83 ? -4.375 5.896 9.330 1.00 54.50 83 ILE A N 1
ATOM 704 C CA . ILE A 1 83 ? -3.937 7.129 10.006 1.00 54.50 83 ILE A CA 1
ATOM 705 C C . ILE A 1 83 ? -5.113 7.751 10.781 1.00 54.50 83 ILE A C 1
ATOM 707 O O . ILE A 1 83 ? -4.926 8.182 11.915 1.00 54.50 83 ILE A O 1
ATOM 711 N N . ALA A 1 84 ? -6.341 7.684 10.250 1.00 51.72 84 ALA A N 1
ATOM 712 C CA . ALA A 1 84 ? -7.549 8.072 10.984 1.00 51.72 84 ALA A CA 1
ATOM 713 C C . ALA A 1 84 ? -7.895 7.130 12.166 1.00 51.72 84 ALA A C 1
ATOM 715 O O . ALA A 1 84 ? -8.544 7.563 13.112 1.00 51.72 84 ALA A O 1
ATOM 716 N N . GLN A 1 85 ? -7.436 5.868 12.159 1.00 55.00 85 GLN A N 1
ATOM 717 C CA . GLN A 1 85 ? -7.620 4.913 13.270 1.00 55.00 85 GLN A CA 1
ATOM 718 C C . GLN A 1 85 ? -6.542 5.022 14.367 1.00 55.00 85 GLN A C 1
ATOM 720 O O . GLN A 1 85 ? -6.750 4.540 15.478 1.00 55.00 85 GLN A O 1
ATOM 725 N N . LEU A 1 86 ? -5.398 5.652 14.071 1.00 51.72 86 LEU A N 1
ATOM 726 C CA . LEU A 1 86 ? -4.273 5.854 14.997 1.00 51.72 86 LEU A CA 1
ATOM 727 C C . LEU A 1 86 ? -4.334 7.178 15.776 1.00 51.72 86 LEU A C 1
ATOM 729 O O . LEU A 1 86 ? -3.447 7.427 16.590 1.00 51.72 86 LEU A O 1
ATOM 733 N N . ILE A 1 87 ? -5.366 8.007 15.583 1.00 55.22 87 ILE A N 1
ATOM 734 C CA . ILE A 1 87 ? -5.703 9.087 16.521 1.00 55.22 87 ILE A CA 1
ATOM 735 C C . ILE A 1 87 ? -6.745 8.523 17.500 1.00 55.22 87 ILE A C 1
ATOM 737 O O . ILE A 1 87 ? -7.943 8.572 17.213 1.00 55.22 87 ILE A O 1
ATOM 741 N N . PRO A 1 88 ? -6.341 7.939 18.645 1.00 56.59 88 PRO A N 1
ATOM 742 C CA . PRO A 1 88 ? -7.292 7.491 19.645 1.00 56.59 88 PRO A CA 1
ATOM 743 C C . PRO A 1 88 ? -7.969 8.720 20.245 1.00 56.59 88 PRO A C 1
ATOM 745 O O . PRO A 1 88 ? -7.374 9.428 21.052 1.00 56.59 88 PRO A O 1
ATOM 748 N N . VAL A 1 89 ? -9.230 8.969 19.898 1.00 56.34 89 VAL A N 1
ATOM 749 C CA . VAL A 1 89 ? -10.043 9.911 20.679 1.00 56.34 89 VAL A CA 1
ATOM 750 C C . VAL A 1 89 ? -10.572 9.252 21.962 1.00 56.34 89 VAL A C 1
ATOM 752 O O . VAL A 1 89 ? -10.967 9.975 22.865 1.00 56.34 89 VAL A O 1
ATOM 755 N N . ILE A 1 90 ? -10.517 7.919 22.152 1.00 52.84 90 ILE A N 1
ATOM 756 C CA . ILE A 1 90 ? -10.964 7.290 23.416 1.00 52.84 90 ILE A CA 1
ATOM 757 C C . ILE A 1 90 ? -10.156 6.013 23.772 1.00 52.84 90 ILE A C 1
ATOM 759 O O . ILE A 1 90 ? -10.351 4.961 23.173 1.00 52.84 90 ILE A O 1
ATOM 763 N N . GLY A 1 91 ? -9.297 6.091 24.805 1.00 63.03 91 GLY A N 1
ATOM 764 C CA . GLY A 1 91 ? -8.852 4.954 25.642 1.00 63.03 91 GLY A CA 1
ATOM 765 C C . GLY A 1 91 ? -7.516 4.264 25.292 1.00 63.03 91 GLY A C 1
ATOM 766 O O . GLY A 1 91 ? -7.446 3.425 24.398 1.00 63.03 91 GLY A O 1
ATOM 767 N N . ALA A 1 92 ? -6.468 4.506 26.093 1.00 74.19 92 ALA A N 1
ATOM 768 C CA . ALA A 1 92 ? -5.120 3.936 25.914 1.00 74.19 92 ALA A CA 1
ATOM 769 C C . ALA A 1 92 ? -5.059 2.389 25.890 1.00 74.19 92 ALA A C 1
ATOM 771 O O . ALA A 1 92 ? -4.202 1.815 25.222 1.00 74.19 92 ALA A O 1
ATOM 772 N N . ALA A 1 93 ? -5.980 1.700 26.574 1.00 70.12 93 ALA A N 1
ATOM 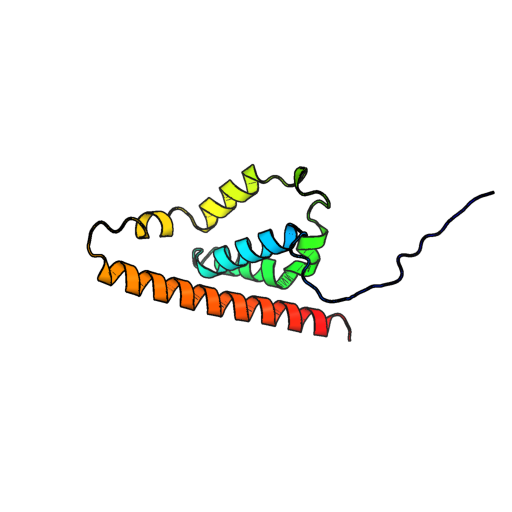773 C CA . ALA A 1 93 ? -6.006 0.235 26.619 1.00 70.12 93 ALA A CA 1
ATOM 774 C C . ALA A 1 93 ? -6.533 -0.395 25.315 1.00 70.12 93 ALA A C 1
ATOM 776 O O . ALA A 1 93 ? -5.964 -1.365 24.816 1.00 70.12 93 ALA A O 1
ATOM 777 N N . VAL A 1 94 ? -7.589 0.182 24.732 1.00 70.12 94 VAL A N 1
ATOM 778 C CA . VAL A 1 94 ? -8.175 -0.292 23.466 1.00 70.12 94 VAL A CA 1
ATOM 779 C C . VAL A 1 94 ? -7.197 -0.060 22.313 1.00 70.12 94 VAL A C 1
ATOM 781 O O . VAL A 1 94 ? -6.995 -0.949 21.486 1.00 70.12 94 VAL A O 1
ATOM 784 N N . GLY A 1 95 ? -6.509 1.088 22.316 1.00 71.38 95 GLY A N 1
ATOM 785 C CA . GLY A 1 95 ? -5.456 1.391 21.344 1.00 71.38 95 GLY A CA 1
ATOM 786 C C . GLY A 1 95 ? -4.286 0.400 21.385 1.00 71.38 95 GLY A C 1
ATOM 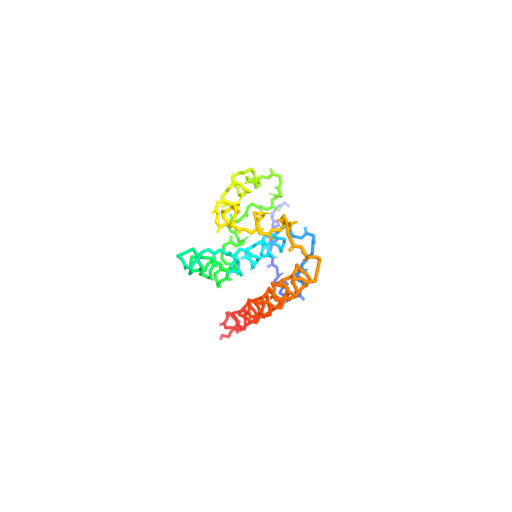787 O O . GLY A 1 95 ? -3.811 -0.026 20.334 1.00 71.38 95 GLY A O 1
ATOM 788 N N . ALA A 1 96 ? -3.856 -0.031 22.578 1.00 76.00 96 ALA A N 1
ATOM 789 C CA . ALA A 1 96 ? -2.773 -1.006 22.713 1.00 76.00 96 ALA A CA 1
ATOM 790 C C . ALA A 1 96 ? -3.138 -2.369 22.099 1.00 76.00 96 ALA A C 1
ATOM 792 O O . ALA A 1 96 ? -2.350 -2.929 21.338 1.00 76.00 96 ALA A O 1
ATOM 793 N N . ILE A 1 97 ? -4.341 -2.884 22.376 1.00 78.44 97 ILE A N 1
ATOM 794 C CA . ILE A 1 97 ? -4.810 -4.173 21.837 1.00 78.44 97 ILE A CA 1
ATOM 795 C C . ILE A 1 97 ? -4.926 -4.114 20.309 1.00 78.44 97 ILE A C 1
ATOM 797 O O . ILE A 1 97 ? -4.441 -5.014 19.622 1.00 78.44 97 ILE A O 1
ATOM 801 N N . ALA A 1 98 ? -5.514 -3.041 19.771 1.00 75.38 98 ALA A N 1
ATOM 802 C CA . ALA A 1 98 ? -5.620 -2.838 18.328 1.00 75.38 98 ALA A CA 1
ATOM 803 C C . ALA A 1 98 ? -4.235 -2.783 17.656 1.00 75.38 98 ALA A C 1
ATOM 805 O O . ALA A 1 98 ? -4.024 -3.411 16.618 1.00 75.38 98 ALA A O 1
ATOM 806 N N . ASN A 1 99 ? -3.259 -2.112 18.279 1.00 77.06 99 ASN A N 1
ATOM 807 C CA . ASN A 1 99 ? -1.885 -2.075 17.780 1.00 77.06 99 ASN A CA 1
ATOM 808 C C . ASN A 1 99 ? -1.234 -3.469 17.751 1.00 77.06 99 ASN A C 1
ATOM 810 O O . ASN A 1 99 ? -0.638 -3.843 16.743 1.00 77.06 99 ASN A O 1
ATOM 814 N N . TYR A 1 100 ? -1.383 -4.271 18.812 1.00 82.31 100 TYR A N 1
ATOM 815 C CA . TYR A 1 100 ? -0.852 -5.640 18.829 1.00 82.31 100 TYR A CA 1
ATOM 816 C C . TYR A 1 100 ? -1.434 -6.507 17.708 1.00 82.31 100 TYR A C 1
ATOM 818 O O . TYR A 1 100 ? -0.69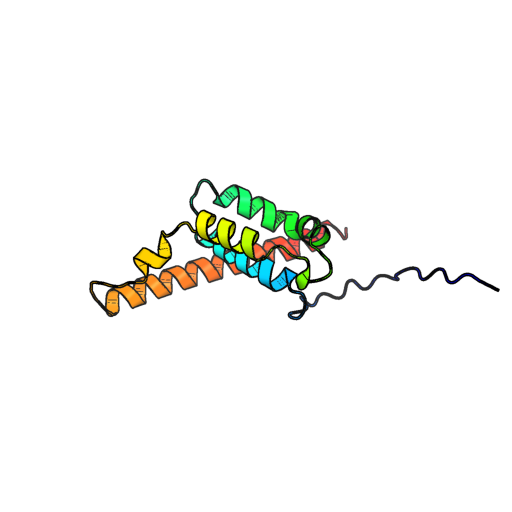4 -7.253 17.068 1.00 82.31 100 TYR A O 1
ATOM 826 N N . GLN A 1 101 ? -2.733 -6.385 17.424 1.00 83.00 101 GLN A N 1
ATOM 827 C CA . GLN A 1 101 ? -3.372 -7.122 16.330 1.00 83.00 101 GLN A CA 1
ATOM 828 C C . GLN A 1 101 ? -2.827 -6.706 14.957 1.00 83.00 101 GLN A C 1
ATOM 830 O O . GLN A 1 101 ? -2.545 -7.571 14.128 1.00 83.00 101 GLN A O 1
ATOM 835 N N . LEU A 1 102 ? -2.623 -5.405 14.725 1.00 83.12 102 LEU A N 1
ATOM 836 C CA . LEU A 1 102 ? -2.025 -4.904 13.482 1.00 83.12 102 LEU A CA 1
ATOM 837 C C . LEU A 1 102 ? -0.594 -5.418 13.290 1.00 83.12 102 LEU A C 1
ATOM 839 O O . LEU A 1 102 ? -0.237 -5.841 12.191 1.00 83.12 102 LEU A O 1
ATOM 843 N N . MET A 1 103 ? 0.211 -5.424 14.356 1.00 85.88 103 MET A N 1
ATOM 844 C CA . MET A 1 103 ? 1.580 -5.944 14.310 1.00 85.88 103 MET A CA 1
ATOM 845 C C . MET A 1 103 ? 1.615 -7.455 14.067 1.00 85.88 103 MET A C 1
ATOM 847 O O . MET A 1 103 ? 2.441 -7.927 13.288 1.00 85.88 103 MET A O 1
ATOM 851 N N . ALA A 1 104 ? 0.702 -8.216 14.678 1.00 87.69 104 ALA A N 1
ATOM 852 C CA . ALA A 1 104 ? 0.587 -9.652 14.439 1.00 87.69 104 ALA A CA 1
ATOM 853 C C . ALA A 1 104 ? 0.234 -9.958 12.971 1.00 87.69 104 ALA A C 1
ATOM 855 O O . ALA A 1 104 ? 0.903 -10.776 12.341 1.00 87.69 104 ALA A O 1
ATOM 856 N N . GLN A 1 105 ? -0.749 -9.247 12.404 1.00 89.25 105 GLN A N 1
ATOM 857 C CA . GLN A 1 105 ? -1.145 -9.388 10.994 1.00 89.25 105 GLN A CA 1
ATOM 858 C C . GLN A 1 105 ? -0.003 -9.045 10.031 1.00 89.25 105 GLN A C 1
ATOM 860 O O . GLN A 1 105 ? 0.221 -9.749 9.043 1.00 89.25 105 GLN A O 1
ATOM 865 N N . LEU A 1 106 ? 0.740 -7.975 10.323 1.00 89.88 106 LEU A N 1
ATOM 866 C CA . LEU A 1 106 ? 1.907 -7.580 9.539 1.00 89.88 106 LEU A CA 1
ATOM 867 C C . LEU A 1 106 ? 3.014 -8.634 9.609 1.00 89.88 106 LEU A C 1
ATOM 869 O O . LEU A 1 106 ? 3.579 -8.991 8.578 1.00 89.88 106 LEU A O 1
ATOM 873 N N . GLY A 1 107 ? 3.301 -9.158 10.804 1.00 91.12 107 GLY A N 1
ATOM 874 C CA . GLY A 1 107 ? 4.295 -10.210 10.998 1.00 91.12 107 GLY A CA 1
ATOM 875 C C . GLY A 1 107 ? 3.958 -11.476 10.210 1.00 91.12 107 GLY A C 1
ATOM 876 O O . GLY A 1 107 ? 4.815 -12.011 9.507 1.00 91.12 107 GLY A O 1
ATOM 877 N N . GLU A 1 108 ? 2.703 -11.926 10.268 1.00 95.25 108 GLU A N 1
ATOM 878 C CA . GLU A 1 108 ? 2.226 -13.079 9.497 1.00 95.25 108 GLU A CA 1
ATOM 879 C C . GLU A 1 108 ? 2.352 -12.853 7.986 1.00 95.25 108 GLU A C 1
ATOM 881 O O . GLU A 1 108 ? 2.915 -13.687 7.269 1.00 95.25 108 GLU A O 1
ATOM 886 N N . THR A 1 109 ? 1.892 -11.696 7.509 1.00 93.50 109 THR A N 1
ATOM 887 C CA . THR A 1 109 ? 1.952 -11.337 6.087 1.00 93.50 109 THR A CA 1
ATOM 888 C C . THR A 1 109 ? 3.397 -11.279 5.601 1.00 93.50 109 THR A C 1
ATOM 890 O O . THR A 1 109 ? 3.728 -11.876 4.578 1.00 93.50 109 THR A O 1
ATOM 893 N N . ALA A 1 110 ? 4.291 -10.646 6.365 1.00 93.12 110 ALA A N 1
ATOM 894 C CA . ALA A 1 110 ? 5.710 -10.583 6.044 1.00 93.12 110 ALA A CA 1
ATOM 895 C C . ALA A 1 110 ? 6.336 -11.979 5.963 1.00 93.12 110 ALA A C 1
ATOM 897 O O . ALA A 1 110 ? 6.982 -12.299 4.963 1.00 93.12 110 ALA A O 1
ATOM 898 N N . MET A 1 111 ? 6.102 -12.837 6.962 1.00 94.62 111 MET A N 1
ATOM 899 C CA . MET A 1 111 ? 6.598 -14.217 6.949 1.00 94.62 111 MET A CA 1
ATOM 900 C C . MET A 1 111 ? 6.138 -14.973 5.698 1.00 94.62 111 MET A C 1
ATOM 902 O O . MET A 1 111 ? 6.945 -15.653 5.061 1.00 94.62 111 MET A O 1
ATOM 906 N N . ASN A 1 112 ? 4.870 -14.833 5.312 1.00 94.81 112 ASN A N 1
ATOM 907 C CA . ASN A 1 112 ? 4.328 -15.479 4.119 1.00 94.81 112 ASN A CA 1
ATOM 908 C C . ASN A 1 112 ? 4.942 -14.925 2.824 1.00 94.81 112 ASN A C 1
ATOM 910 O O . ASN A 1 112 ? 5.334 -15.711 1.960 1.00 94.81 112 ASN A O 1
ATOM 914 N N . CYS A 1 113 ? 5.124 -13.608 2.707 1.00 93.69 113 CYS A N 1
ATOM 915 C CA . CYS A 1 113 ? 5.785 -12.994 1.554 1.00 93.69 113 CYS A CA 1
ATOM 916 C C . CYS A 1 113 ? 7.242 -13.460 1.415 1.00 93.69 113 CYS A C 1
ATOM 918 O O . CYS A 1 113 ? 7.669 -13.852 0.330 1.00 93.69 113 CYS A O 1
ATOM 920 N N . TYR A 1 114 ? 8.016 -13.487 2.504 1.00 91.00 114 TYR 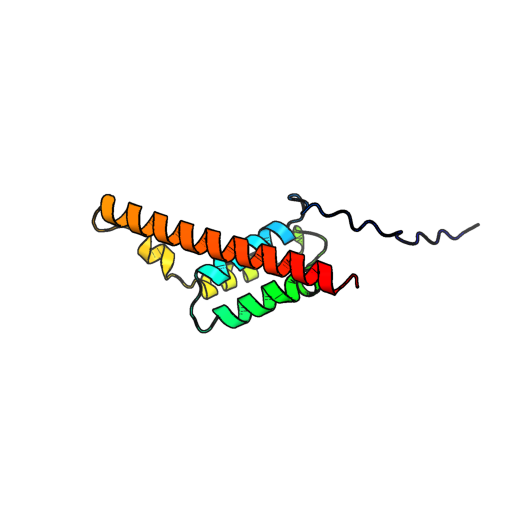A N 1
ATOM 921 C CA . TYR A 1 114 ? 9.394 -13.991 2.460 1.00 91.00 114 TYR A CA 1
ATOM 922 C C . TYR A 1 114 ? 9.458 -15.488 2.131 1.00 91.00 114 TYR A C 1
ATOM 924 O O . TYR A 1 114 ? 10.307 -15.896 1.336 1.00 91.00 114 TYR A O 1
ATOM 932 N N . ARG A 1 115 ? 8.539 -16.310 2.661 1.00 91.25 115 ARG A N 1
ATOM 933 C CA . ARG A 1 115 ? 8.415 -17.727 2.268 1.00 91.25 115 ARG A CA 1
ATOM 934 C C . ARG A 1 115 ? 8.146 -17.870 0.774 1.00 91.25 115 ARG A C 1
ATOM 936 O O . ARG A 1 115 ? 8.833 -18.647 0.116 1.00 91.25 115 ARG A O 1
ATOM 943 N N . MET A 1 116 ? 7.191 -17.112 0.238 1.00 91.25 116 MET A N 1
ATOM 944 C CA . MET A 1 116 ? 6.869 -17.099 -1.191 1.00 91.25 116 MET A CA 1
ATOM 945 C C . MET A 1 116 ? 8.096 -16.731 -2.032 1.00 91.25 116 MET A C 1
ATOM 947 O O . MET A 1 116 ? 8.424 -17.449 -2.974 1.00 91.25 116 MET A O 1
ATOM 951 N N . ARG A 1 117 ? 8.832 -15.686 -1.638 1.00 87.31 117 ARG A N 1
ATOM 952 C CA . ARG A 1 117 ? 10.058 -15.245 -2.318 1.00 87.31 117 ARG A CA 1
ATOM 953 C C . ARG A 1 117 ? 11.129 -16.339 -2.351 1.00 87.31 117 ARG A C 1
ATOM 955 O O . ARG A 1 117 ? 11.685 -16.617 -3.408 1.00 87.31 117 ARG A O 1
ATOM 962 N N . VAL A 1 118 ? 11.383 -17.008 -1.225 1.00 85.19 118 VAL A N 1
ATOM 963 C CA . VAL A 1 118 ? 12.373 -18.101 -1.137 1.00 85.19 118 VAL A CA 1
ATOM 964 C C . VAL A 1 118 ? 11.939 -19.332 -1.943 1.00 85.19 118 VAL A C 1
ATOM 966 O O . VAL A 1 118 ? 12.751 -19.925 -2.654 1.00 85.19 118 VAL A O 1
ATOM 969 N N . LEU A 1 119 ? 10.660 -19.717 -1.875 1.00 84.31 119 LEU A N 1
ATOM 970 C CA . LEU A 1 119 ? 10.122 -20.841 -2.650 1.00 84.31 119 LEU A CA 1
ATOM 971 C C . LEU A 1 119 ? 10.143 -20.564 -4.160 1.00 84.31 119 LEU A C 1
ATOM 973 O O . LEU A 1 119 ? 10.450 -21.468 -4.936 1.00 84.31 119 LEU A O 1
ATOM 977 N N . GLY A 1 120 ? 9.858 -19.328 -4.576 1.00 72.31 120 GLY A N 1
ATOM 978 C CA . GLY A 1 120 ? 9.967 -18.887 -5.967 1.00 72.31 120 GLY A CA 1
ATOM 979 C C . GLY A 1 120 ? 11.402 -18.971 -6.487 1.00 72.31 120 GLY A C 1
ATOM 980 O O . GLY A 1 120 ? 11.634 -19.561 -7.539 1.00 72.31 120 GLY A O 1
ATOM 981 N N . VAL A 1 121 ? 12.378 -18.487 -5.710 1.00 64.75 121 VAL A N 1
ATOM 982 C CA . VAL A 1 121 ? 13.813 -18.628 -6.029 1.00 64.75 121 VAL A CA 1
ATOM 983 C C . VAL A 1 121 ? 14.201 -20.096 -6.215 1.00 64.75 121 VAL A C 1
ATOM 985 O O . VAL A 1 121 ? 14.877 -20.431 -7.183 1.00 64.75 121 VAL A O 1
ATOM 988 N N . LYS A 1 122 ? 13.711 -20.997 -5.353 1.00 64.50 122 LYS A N 1
ATOM 989 C CA . LYS A 1 122 ? 13.973 -22.439 -5.481 1.00 64.50 122 LYS A CA 1
ATOM 990 C C . LYS A 1 122 ? 13.403 -23.046 -6.774 1.00 64.50 122 LYS A C 1
ATOM 992 O O . LYS A 1 122 ? 14.008 -23.968 -7.307 1.00 64.50 122 LYS A O 1
ATOM 997 N N . ARG A 1 123 ? 12.266 -22.552 -7.280 1.00 63.47 123 ARG A N 1
ATOM 998 C CA . ARG A 1 123 ? 11.652 -23.030 -8.537 1.00 63.47 123 ARG A CA 1
ATOM 999 C C . ARG A 1 123 ? 12.368 -22.542 -9.798 1.00 63.47 123 ARG A C 1
ATOM 1001 O O . ARG A 1 123 ? 12.274 -23.214 -10.811 1.00 63.47 123 ARG A O 1
ATOM 1008 N N . MET A 1 124 ? 13.055 -21.401 -9.747 1.00 59.44 124 MET A N 1
ATOM 1009 C CA . MET A 1 124 ? 13.788 -20.843 -10.895 1.00 59.44 124 MET A CA 1
ATOM 1010 C C . MET A 1 124 ? 15.193 -21.445 -11.079 1.00 59.44 124 MET A C 1
ATOM 1012 O O . MET A 1 124 ? 15.806 -21.245 -12.121 1.00 59.44 124 MET A O 1
ATOM 1016 N N . GLY A 1 125 ? 15.712 -22.151 -10.068 1.00 58.00 125 GLY A N 1
ATOM 1017 C CA . GLY A 1 125 ? 17.035 -22.788 -10.086 1.00 58.00 125 GLY A CA 1
ATOM 1018 C C . GLY A 1 125 ? 17.031 -24.308 -10.297 1.00 58.00 125 GLY A C 1
ATOM 1019 O O . GLY A 1 125 ? 18.059 -24.931 -10.043 1.00 58.00 125 GLY A O 1
ATOM 1020 N N . SER A 1 126 ? 15.899 -24.902 -10.693 1.00 46.81 126 SER A N 1
ATOM 1021 C CA . SER A 1 126 ? 15.748 -26.330 -11.030 1.00 46.81 126 SER A CA 1
ATOM 1022 C C . SER A 1 126 ? 15.322 -26.497 -12.479 1.00 46.81 126 SER A C 1
ATOM 1024 O O . SER A 1 126 ? 15.557 -27.616 -12.982 1.00 46.81 126 SER A O 1
#

Sequence (126 aa):
MANGGHQPVGGYYTGFDVKDYRERLYILYVFQLTFCSQQRRNEVYHLLENWGNYSLQLPVDTDQFDWCTFQLEYRDYIDLAKIAQLIPVIGAAVGAIANYQLMAQLGETAMNCYRMRVLGVKRMGS

InterPro domains:
  IPR024787 EcsC protein [PF12787] (15-119)
  IPR024787 EcsC protein [PTHR41260] (14-119)